Protein AF-A0A8C1TJ87-F1 (afdb_monomer_lite)

Secondary structure (DSSP, 8-state):
--HHHHHHHHHHHTT-------SSSSSSGGGPEE-SHHHHHHHTT--SPPPGGG--GGG--EESS--PPPTTSHHHHHHHHTTGGGG------S--EEEETTEEEEPP-SHHHHHH-TTS-HHHHHHHHHHHHTT-

Structure (mmCIF, N/CA/C/O backbone):
data_AF-A0A8C1TJ87-F1
#
_entry.id   AF-A0A8C1TJ87-F1
#
loop_
_atom_site.group_PDB
_atom_site.id
_atom_site.type_symbol
_atom_site.label_atom_id
_atom_site.label_alt_id
_atom_site.label_comp_id
_atom_site.label_asym_id
_atom_site.label_entity_id
_atom_site.label_seq_id
_atom_site.pdbx_PDB_ins_code
_atom_site.Cartn_x
_atom_site.Cartn_y
_atom_site.Cartn_z
_atom_site.occupancy
_atom_site.B_iso_or_equiv
_atom_site.auth_seq_id
_atom_site.auth_comp_id
_atom_site.auth_asym_id
_atom_site.auth_atom_id
_atom_site.pdbx_PDB_model_num
ATOM 1 N N . PRO A 1 1 ? -1.396 4.152 -0.123 1.00 58.91 1 PRO A N 1
ATOM 2 C CA . PRO A 1 1 ? -2.185 5.279 -0.680 1.00 58.91 1 PRO A CA 1
ATOM 3 C C . PRO A 1 1 ? -1.498 6.619 -0.401 1.00 58.91 1 PRO A C 1
ATOM 5 O O . PRO A 1 1 ? -1.146 6.873 0.749 1.00 58.91 1 PRO A O 1
ATOM 8 N N . GLY A 1 2 ? -1.298 7.443 -1.433 1.00 72.12 2 GLY A N 1
ATOM 9 C CA . GLY A 1 2 ? -0.804 8.813 -1.261 1.00 72.12 2 GLY A CA 1
ATOM 10 C C . GLY A 1 2 ? -1.782 9.659 -0.441 1.00 72.12 2 GLY A C 1
ATOM 11 O O . GLY A 1 2 ? -2.996 9.420 -0.469 1.00 72.12 2 GLY A O 1
ATOM 12 N N . ASN A 1 3 ? -1.256 10.635 0.299 1.00 83.81 3 ASN A N 1
ATOM 13 C CA . ASN A 1 3 ? -2.056 11.525 1.147 1.00 83.81 3 ASN A CA 1
ATOM 14 C C . ASN A 1 3 ? -3.066 12.332 0.310 1.00 83.81 3 ASN A C 1
ATOM 16 O O . ASN A 1 3 ? -4.202 12.563 0.723 1.00 83.81 3 ASN A O 1
ATOM 20 N N . GLU A 1 4 ? -2.661 12.694 -0.902 1.00 89.50 4 GLU A N 1
ATOM 21 C CA . GLU A 1 4 ? -3.398 13.476 -1.888 1.00 89.50 4 GLU A CA 1
ATOM 22 C C . GLU A 1 4 ? -4.645 12.729 -2.379 1.00 89.50 4 GLU A C 1
ATOM 24 O O . GLU A 1 4 ? -5.730 13.308 -2.464 1.00 89.50 4 GLU A O 1
ATOM 29 N N . CYS A 1 5 ? -4.528 11.418 -2.625 1.00 88.06 5 CYS A N 1
ATOM 30 C CA . CYS A 1 5 ? -5.652 10.579 -3.044 1.00 88.06 5 CYS A CA 1
ATOM 31 C C . CYS A 1 5 ? -6.748 10.518 -1.975 1.00 88.06 5 CYS A C 1
ATOM 33 O O . CYS A 1 5 ? -7.932 10.608 -2.297 1.00 88.06 5 CYS A O 1
ATOM 35 N N . ILE A 1 6 ? -6.360 10.384 -0.702 1.00 88.69 6 ILE A N 1
ATOM 36 C CA . ILE A 1 6 ? -7.310 10.319 0.416 1.00 88.69 6 ILE A CA 1
ATOM 37 C C . ILE A 1 6 ? -8.045 11.655 0.549 1.00 88.69 6 ILE A C 1
ATOM 39 O O . ILE A 1 6 ? -9.272 11.675 0.639 1.00 88.69 6 ILE A O 1
ATOM 43 N N . LEU A 1 7 ? -7.312 12.770 0.497 1.00 91.25 7 LEU A N 1
ATOM 44 C CA . LEU A 1 7 ? -7.895 14.109 0.560 1.00 91.25 7 LEU A CA 1
ATOM 45 C C . LEU A 1 7 ? -8.873 14.365 -0.596 1.00 91.25 7 LEU A C 1
ATOM 47 O O . LEU A 1 7 ? -9.983 14.847 -0.371 1.00 91.25 7 LEU A O 1
ATOM 51 N N . SER A 1 8 ? -8.479 14.001 -1.818 1.00 92.31 8 SER A N 1
ATOM 52 C CA . SER A 1 8 ? -9.314 14.110 -3.017 1.00 92.31 8 SER A CA 1
ATOM 53 C C . SER A 1 8 ? -10.614 13.304 -2.888 1.00 92.31 8 SER A C 1
ATOM 55 O O . SER A 1 8 ? -11.700 13.816 -3.181 1.00 92.31 8 SER A O 1
ATOM 57 N N . GLY A 1 9 ? -10.530 12.080 -2.352 1.00 90.31 9 GLY A N 1
ATOM 58 C CA . GLY A 1 9 ? -11.696 11.239 -2.075 1.00 90.31 9 GLY A CA 1
ATOM 59 C C . GLY A 1 9 ? -12.654 11.870 -1.062 1.00 90.31 9 GLY A C 1
ATOM 60 O O . GLY A 1 9 ? -13.851 11.961 -1.322 1.00 90.31 9 GLY A O 1
ATOM 61 N N . ILE A 1 10 ? -12.132 12.383 0.055 1.00 92.38 10 ILE A N 1
ATOM 62 C CA . ILE A 1 10 ? -12.945 13.040 1.093 1.00 92.38 10 ILE A CA 1
ATOM 63 C C . ILE A 1 10 ? -13.652 14.282 0.540 1.00 92.38 10 ILE A C 1
ATOM 65 O O . ILE A 1 10 ? -14.843 14.476 0.774 1.00 92.38 10 ILE A O 1
ATOM 69 N N . MET A 1 11 ? -12.938 15.125 -0.210 1.00 93.38 11 MET A N 1
ATOM 70 C CA . MET A 1 11 ? -13.520 16.330 -0.811 1.00 93.38 11 MET A CA 1
ATOM 71 C C . MET A 1 11 ? -14.640 15.987 -1.799 1.00 93.38 11 MET A C 1
ATOM 73 O O . MET A 1 11 ? -15.672 16.660 -1.809 1.00 93.38 11 MET A O 1
ATOM 77 N N . SER A 1 12 ? -14.464 14.918 -2.579 1.00 92.75 12 SER A N 1
ATOM 78 C CA . SER A 1 12 ? -15.467 14.441 -3.536 1.00 92.75 12 SER A CA 1
ATOM 79 C C . SER A 1 12 ? -16.733 13.936 -2.836 1.00 92.75 12 SER A C 1
ATOM 81 O O . SER A 1 12 ? -17.835 14.324 -3.218 1.00 92.75 12 SER A O 1
ATOM 83 N N . VAL A 1 13 ? -16.589 13.148 -1.762 1.00 92.25 13 VAL A N 1
ATOM 84 C CA . VAL A 1 13 ? -17.722 12.671 -0.940 1.00 92.25 13 VAL A CA 1
ATOM 85 C C . VAL A 1 13 ? -18.460 13.832 -0.265 1.00 92.25 13 VAL A C 1
ATOM 87 O O . VAL A 1 13 ? -19.684 13.821 -0.179 1.00 92.25 13 VAL A O 1
ATOM 90 N N . ASN A 1 14 ? -17.742 14.895 0.104 1.00 93.81 14 ASN A N 1
ATOM 91 C CA . ASN A 1 14 ? -18.322 16.137 0.626 1.00 93.81 14 ASN A CA 1
ATOM 92 C C . ASN A 1 14 ? -18.952 17.043 -0.457 1.00 93.81 14 ASN A C 1
ATOM 94 O O . ASN A 1 14 ? -19.207 18.225 -0.210 1.00 93.81 14 ASN A O 1
ATOM 98 N N . GLY A 1 15 ? -19.183 16.528 -1.669 1.00 93.94 15 GLY A N 1
ATOM 99 C CA . GLY A 1 15 ? -19.883 17.228 -2.749 1.00 93.94 15 GLY A CA 1
ATOM 100 C C . GLY A 1 15 ? -19.051 18.290 -3.472 1.00 93.94 15 GLY A C 1
ATOM 101 O O . GLY A 1 15 ? -19.606 19.112 -4.205 1.00 93.94 15 GLY A O 1
ATOM 102 N N . LYS A 1 16 ? -17.725 18.318 -3.285 1.00 96.38 16 LYS A N 1
ATOM 103 C CA . LYS A 1 16 ? -16.845 19.212 -4.050 1.00 96.38 16 LYS A CA 1
ATOM 104 C C . LYS A 1 16 ? -16.532 18.597 -5.413 1.00 96.38 16 LYS A C 1
ATOM 106 O O . LYS A 1 16 ? -16.286 17.402 -5.528 1.00 96.38 16 LYS A O 1
ATOM 111 N N . LYS A 1 17 ? -16.481 19.434 -6.452 1.00 96.00 17 LYS A N 1
ATOM 112 C CA . LYS A 1 17 ? -15.907 19.048 -7.748 1.00 96.00 17 LYS A CA 1
ATOM 113 C C . LYS A 1 17 ? -14.388 19.125 -7.639 1.00 96.00 17 LYS A C 1
ATOM 115 O O . LYS A 1 17 ? -13.855 20.210 -7.416 1.00 96.00 17 LYS A O 1
ATOM 120 N N . VAL A 1 18 ? -13.711 17.988 -7.768 1.00 96.12 18 VAL A N 1
ATOM 121 C CA . VAL A 1 18 ? -12.260 17.876 -7.577 1.00 96.12 18 VAL A CA 1
ATOM 122 C C . VAL A 1 18 ? -11.588 17.510 -8.897 1.00 96.12 18 VAL A C 1
ATOM 124 O O . VAL A 1 18 ? -12.016 16.582 -9.577 1.00 96.12 18 VAL A O 1
ATOM 127 N N . LEU A 1 19 ? -10.520 18.230 -9.245 1.00 95.25 19 LEU A N 1
ATOM 128 C CA . LEU A 1 19 ? -9.600 17.870 -10.321 1.00 95.25 19 LEU A CA 1
ATOM 129 C C . LEU A 1 19 ? -8.307 17.355 -9.684 1.00 95.25 19 LEU A C 1
ATOM 131 O O . LEU A 1 19 ? -7.635 18.099 -8.974 1.00 95.25 19 LEU A O 1
ATOM 135 N N . HIS A 1 20 ? -7.970 16.090 -9.928 1.00 93.19 20 HIS A N 1
ATOM 136 C CA . HIS A 1 20 ? -6.752 15.462 -9.422 1.00 93.19 20 HIS A CA 1
ATOM 137 C C . HIS A 1 20 ? -5.820 15.166 -10.602 1.00 93.19 20 HIS A C 1
ATOM 139 O O . HIS A 1 20 ? -6.183 14.398 -11.489 1.00 93.19 20 HIS A O 1
ATOM 145 N N . MET A 1 21 ? -4.648 15.802 -10.628 1.00 93.31 21 MET A N 1
ATOM 146 C CA . MET A 1 21 ? -3.648 15.648 -11.689 1.00 93.31 21 MET A CA 1
ATOM 147 C C . MET A 1 21 ? -2.309 15.232 -11.085 1.00 93.31 21 MET A C 1
ATOM 149 O O . MET A 1 21 ? -1.925 15.746 -10.036 1.00 93.31 21 MET A O 1
ATOM 153 N N . ASP A 1 22 ? -1.595 14.350 -11.777 1.00 92.00 22 ASP A N 1
ATOM 154 C CA . ASP A 1 22 ? -0.210 13.983 -11.480 1.00 92.00 22 ASP A CA 1
ATOM 155 C C . ASP A 1 22 ? 0.639 14.260 -12.729 1.00 92.00 22 ASP A C 1
ATOM 157 O O . ASP A 1 22 ? 0.171 14.132 -13.861 1.00 92.00 22 ASP A O 1
ATOM 161 N N . ARG A 1 23 ? 1.888 14.676 -12.521 1.00 93.00 23 ARG A N 1
ATOM 162 C CA . ARG A 1 23 ? 2.877 14.858 -13.594 1.00 93.00 23 ARG A CA 1
ATOM 163 C C . ARG A 1 23 ? 3.441 13.525 -14.083 1.00 93.00 23 ARG A C 1
ATOM 165 O O . ARG A 1 23 ? 3.971 13.452 -15.188 1.00 93.00 23 ARG A O 1
ATOM 172 N N . ASN A 1 24 ? 3.400 12.504 -13.230 1.00 88.19 24 ASN A N 1
ATOM 173 C CA . ASN A 1 24 ? 3.934 11.189 -13.524 1.00 88.19 24 ASN A CA 1
ATOM 174 C C . ASN A 1 24 ? 2.913 10.376 -14.331 1.00 88.19 24 ASN A C 1
ATOM 176 O O . ASN A 1 24 ? 1.714 10.461 -14.066 1.00 88.19 24 ASN A O 1
ATOM 180 N N . PRO A 1 25 ? 3.364 9.511 -15.255 1.00 87.75 25 PRO A N 1
ATOM 181 C CA . PRO A 1 25 ? 2.476 8.618 -15.999 1.00 87.75 25 PRO A CA 1
ATOM 182 C C . PRO A 1 25 ? 1.979 7.419 -15.165 1.00 87.75 25 PRO A C 1
ATOM 184 O O . PRO A 1 25 ? 1.406 6.483 -15.713 1.00 87.75 25 PRO A O 1
ATOM 187 N N . TYR A 1 26 ? 2.225 7.412 -13.854 1.00 87.19 26 TYR A N 1
ATOM 188 C CA . TYR A 1 26 ? 1.892 6.331 -12.932 1.00 87.19 26 TYR A CA 1
ATOM 189 C C . TYR A 1 26 ? 1.366 6.894 -11.609 1.00 87.19 26 TYR A C 1
ATOM 191 O O . TYR A 1 26 ? 1.704 8.009 -11.215 1.00 87.19 26 TYR A O 1
ATOM 199 N N . TYR A 1 27 ? 0.563 6.101 -10.900 1.00 86.56 27 TYR A N 1
ATOM 200 C CA . TYR A 1 27 ? 0.003 6.477 -9.602 1.00 86.56 27 TYR A CA 1
ATOM 201 C C . TYR A 1 27 ? 0.993 6.285 -8.446 1.00 86.56 27 TYR A C 1
ATOM 203 O O . TYR A 1 27 ? 1.896 5.451 -8.493 1.00 86.56 27 TYR A O 1
ATOM 211 N N . GLY A 1 28 ? 0.763 7.018 -7.353 1.00 83.75 28 GLY A N 1
ATOM 212 C CA . GLY A 1 28 ? 1.417 6.797 -6.058 1.00 83.75 28 GLY A CA 1
ATOM 213 C C . GLY A 1 28 ? 2.672 7.631 -5.807 1.00 83.75 28 GLY A C 1
ATOM 214 O O . GLY A 1 28 ? 3.147 7.647 -4.670 1.00 83.75 28 GLY A O 1
ATOM 215 N N . GLY A 1 29 ? 3.182 8.352 -6.812 1.00 87.75 29 GLY A N 1
ATOM 216 C CA . GLY A 1 29 ? 4.330 9.250 -6.668 1.00 87.75 29 GLY A CA 1
ATOM 217 C C . GLY A 1 29 ? 5.542 8.552 -6.041 1.00 87.75 29 GLY A C 1
ATOM 218 O O . GLY A 1 29 ? 5.996 7.513 -6.524 1.00 87.75 29 GLY A O 1
ATOM 219 N N . GLU A 1 30 ? 6.051 9.096 -4.933 1.00 86.50 30 GLU A N 1
ATOM 220 C CA . GLU A 1 30 ? 7.163 8.509 -4.161 1.00 86.50 30 GLU A CA 1
ATOM 221 C C . GLU A 1 30 ? 6.797 7.181 -3.477 1.00 86.50 30 GLU A C 1
ATOM 223 O O . GLU A 1 30 ? 7.663 6.348 -3.228 1.00 86.50 30 GLU A O 1
ATOM 228 N N . SER A 1 31 ? 5.508 6.959 -3.216 1.00 88.56 31 SER A N 1
ATOM 229 C CA . SER A 1 31 ? 4.949 5.721 -2.655 1.00 88.56 31 SER A CA 1
ATOM 230 C C . SER A 1 31 ? 4.373 4.785 -3.724 1.00 88.56 31 SER A C 1
ATOM 232 O O . SER A 1 31 ? 3.463 4.010 -3.439 1.00 88.56 31 SER A O 1
ATOM 234 N N . SER A 1 32 ? 4.848 4.897 -4.966 1.00 91.06 32 SER A N 1
ATOM 235 C CA . SER A 1 32 ? 4.387 4.064 -6.079 1.00 91.06 32 SER A CA 1
ATOM 236 C C . SER A 1 32 ? 4.758 2.592 -5.891 1.00 91.06 32 SER A C 1
ATOM 238 O O . SER A 1 32 ? 5.783 2.250 -5.293 1.00 91.06 32 SER A O 1
ATOM 240 N N . SER A 1 33 ? 3.904 1.729 -6.434 1.00 93.88 33 SER A N 1
ATOM 241 C CA . SER A 1 33 ? 4.161 0.301 -6.602 1.00 93.88 33 SER A CA 1
ATOM 242 C C . SER A 1 33 ? 4.671 0.070 -8.019 1.00 93.88 33 SER A C 1
ATOM 244 O O . SER A 1 33 ? 4.069 0.555 -8.979 1.00 93.88 33 SER A O 1
ATOM 246 N N . ILE A 1 34 ? 5.784 -0.643 -8.164 1.00 94.44 34 ILE A N 1
ATOM 247 C CA . ILE A 1 34 ? 6.412 -0.895 -9.462 1.00 94.44 34 ILE A CA 1
ATOM 248 C C . ILE A 1 34 ? 6.032 -2.285 -9.950 1.00 94.44 34 ILE A C 1
ATOM 250 O O . ILE A 1 34 ? 6.143 -3.273 -9.220 1.00 94.44 34 ILE A O 1
ATOM 254 N N . THR A 1 35 ? 5.602 -2.332 -11.206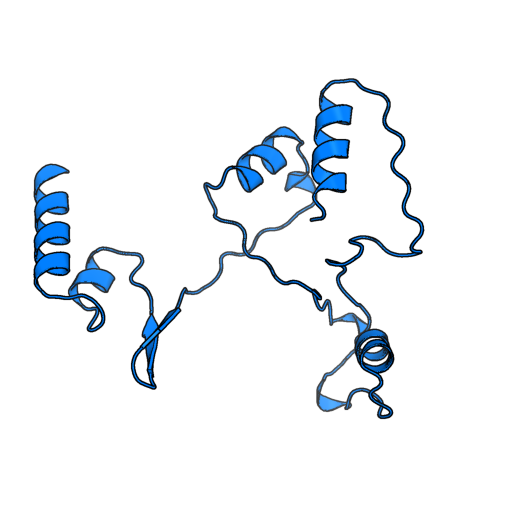 1.00 94.94 35 THR A N 1
ATOM 255 C CA . THR A 1 35 ? 5.306 -3.544 -11.961 1.00 94.94 35 THR A CA 1
ATOM 256 C C . THR A 1 35 ? 5.522 -3.255 -13.455 1.00 94.94 35 THR A C 1
ATOM 258 O O . THR A 1 35 ? 5.227 -2.138 -13.895 1.00 94.94 35 THR A O 1
ATOM 261 N N . PRO A 1 36 ? 6.032 -4.204 -14.258 1.00 95.62 36 PRO A N 1
ATOM 262 C CA . PRO A 1 36 ? 6.531 -5.521 -13.862 1.00 95.62 36 PRO A CA 1
ATOM 263 C C . PRO A 1 36 ? 7.933 -5.446 -13.222 1.00 95.62 36 PRO A C 1
ATOM 265 O O . PRO A 1 36 ? 8.531 -4.373 -13.125 1.00 95.62 36 PRO A O 1
ATOM 268 N N . LEU A 1 37 ? 8.456 -6.583 -12.757 1.00 95.56 37 LEU A N 1
ATOM 269 C CA . LEU A 1 37 ? 9.747 -6.681 -12.059 1.00 95.56 37 LEU A CA 1
ATOM 270 C C . LEU A 1 37 ? 10.932 -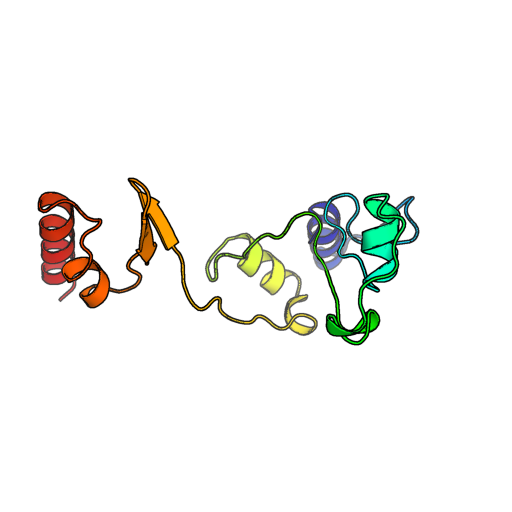6.085 -12.847 1.00 95.56 37 LEU A C 1
ATOM 272 O O . LEU A 1 37 ? 11.857 -5.535 -12.256 1.00 95.56 37 LEU A O 1
ATOM 276 N N . GLU A 1 38 ? 10.899 -6.132 -14.175 1.00 94.94 38 GLU A N 1
ATOM 277 C CA . GLU A 1 38 ? 11.924 -5.558 -15.051 1.00 94.94 38 GLU A CA 1
ATOM 278 C C . GLU A 1 38 ? 12.044 -4.032 -14.880 1.00 94.94 38 GLU A C 1
ATOM 280 O O . GLU A 1 38 ? 13.149 -3.485 -14.893 1.00 94.94 38 GLU A O 1
ATOM 285 N N . GLU A 1 39 ? 10.928 -3.331 -14.646 1.00 93.69 39 GLU A N 1
ATOM 286 C CA . GLU A 1 39 ? 10.942 -1.885 -14.382 1.00 93.69 39 GLU A CA 1
ATOM 287 C C . GLU A 1 39 ? 11.566 -1.565 -13.017 1.00 93.69 39 GLU A C 1
ATOM 289 O O . GLU A 1 39 ? 12.198 -0.518 -12.852 1.00 93.69 39 GLU A O 1
ATOM 294 N N . LEU A 1 40 ? 11.462 -2.479 -12.045 1.00 94.62 40 LEU A N 1
ATOM 295 C CA . LEU A 1 40 ? 12.141 -2.339 -10.757 1.00 94.62 40 LEU A CA 1
ATOM 296 C C . LEU A 1 40 ? 13.662 -2.399 -10.941 1.00 94.62 40 LEU A C 1
ATOM 298 O O . LEU A 1 40 ? 14.375 -1.524 -10.453 1.00 94.62 40 LEU A O 1
ATOM 302 N N . TYR A 1 41 ? 14.149 -3.390 -11.691 1.00 95.50 41 TYR A N 1
ATOM 303 C CA . TYR A 1 41 ? 15.575 -3.556 -11.991 1.00 95.50 41 TYR A CA 1
ATOM 304 C C . TYR A 1 41 ? 16.144 -2.326 -12.695 1.00 95.50 41 TYR A C 1
ATOM 306 O O . TYR A 1 41 ? 17.137 -1.748 -12.247 1.00 95.50 41 TYR A O 1
ATOM 314 N N . LYS A 1 42 ? 15.444 -1.859 -13.732 1.00 93.94 42 LYS A N 1
ATOM 315 C CA . LYS A 1 42 ? 15.791 -0.640 -14.463 1.00 93.94 42 LYS A CA 1
ATOM 316 C C . LYS A 1 42 ? 15.847 0.584 -13.551 1.00 93.94 42 LYS A C 1
ATOM 318 O O . LYS A 1 42 ? 16.782 1.376 -13.653 1.00 93.94 42 LYS A O 1
ATOM 323 N N . ARG A 1 43 ? 14.882 0.743 -12.637 1.00 91.50 43 ARG A N 1
ATOM 324 C CA . ARG A 1 43 ? 14.850 1.875 -11.698 1.00 91.50 43 ARG A CA 1
ATOM 325 C C . ARG A 1 43 ? 16.049 1.891 -10.750 1.00 91.50 43 ARG A C 1
ATOM 327 O O . ARG A 1 43 ? 16.550 2.969 -10.446 1.00 91.50 43 ARG A O 1
ATOM 334 N N . PHE A 1 44 ? 16.502 0.725 -10.294 1.00 94.19 44 PHE A N 1
ATOM 335 C CA . PHE A 1 44 ? 17.669 0.597 -9.415 1.00 94.19 44 PHE A CA 1
ATOM 336 C C . PHE A 1 44 ? 19.001 0.467 -10.172 1.00 94.19 44 PHE A C 1
ATOM 338 O O . PHE A 1 44 ? 20.039 0.278 -9.542 1.00 94.19 44 PHE A O 1
ATOM 345 N N . GLY A 1 45 ? 18.997 0.604 -11.504 1.00 93.50 45 GLY A N 1
ATOM 346 C CA . GLY A 1 45 ? 20.208 0.554 -12.325 1.00 93.50 45 GLY A CA 1
ATOM 347 C C . GLY A 1 45 ? 20.861 -0.828 -12.381 1.00 93.50 45 GLY A C 1
ATOM 348 O O . GLY A 1 45 ? 22.063 -0.923 -12.615 1.00 93.50 45 GLY A O 1
ATOM 349 N N . ILE A 1 46 ? 20.090 -1.892 -12.147 1.00 94.12 46 ILE A N 1
ATOM 350 C CA . ILE A 1 46 ? 20.571 -3.269 -12.250 1.00 94.12 46 ILE A CA 1
ATOM 351 C C . ILE A 1 46 ? 20.574 -3.637 -13.736 1.00 94.12 46 ILE A C 1
ATOM 353 O O . ILE A 1 46 ? 19.528 -3.617 -14.382 1.00 94.12 46 ILE A O 1
ATOM 357 N N . SER A 1 47 ? 21.759 -3.913 -14.283 1.00 87.00 47 SER A N 1
ATOM 358 C CA . SER A 1 47 ? 21.960 -4.175 -15.715 1.00 87.00 47 SER A CA 1
ATOM 359 C C . SER A 1 47 ? 21.377 -5.504 -16.181 1.00 87.00 47 SER A C 1
ATOM 361 O O . SER A 1 47 ? 21.018 -5.643 -17.349 1.00 87.00 47 SER A O 1
ATOM 363 N N . ASP A 1 48 ? 21.304 -6.474 -15.277 1.00 89.81 48 ASP A N 1
ATOM 364 C CA . ASP A 1 48 ? 20.839 -7.818 -15.586 1.00 89.81 48 ASP A CA 1
ATOM 365 C C . ASP A 1 48 ? 19.310 -7.857 -15.608 1.00 89.81 48 ASP A C 1
ATOM 367 O O . ASP A 1 48 ? 18.645 -7.147 -14.857 1.00 89.81 48 ASP A O 1
ATOM 371 N N . SER A 1 49 ? 18.724 -8.703 -16.452 1.00 89.31 49 SER A N 1
ATOM 372 C CA . SER A 1 49 ? 17.295 -8.997 -16.351 1.00 89.31 49 SER A CA 1
ATOM 373 C C . SER A 1 49 ? 17.003 -9.798 -15.074 1.00 89.31 49 SER A C 1
ATOM 375 O O . SER A 1 49 ? 17.870 -10.558 -14.625 1.00 89.31 49 SER A O 1
ATOM 377 N N . PRO A 1 50 ? 15.785 -9.707 -14.506 1.00 93.81 50 PRO A N 1
ATOM 378 C CA . PRO A 1 50 ? 15.383 -10.591 -13.421 1.00 93.81 50 PRO A CA 1
ATOM 379 C C . PRO A 1 50 ? 15.613 -12.065 -13.803 1.00 93.81 50 PRO A C 1
ATOM 381 O O . PRO A 1 50 ? 15.284 -12.456 -14.926 1.00 93.81 50 PRO A O 1
ATOM 384 N N . PRO A 1 51 ? 16.197 -12.890 -12.916 1.00 94.31 51 PRO A N 1
ATOM 385 C CA . PRO A 1 51 ? 16.459 -14.292 -13.220 1.00 94.31 51 PRO A CA 1
ATOM 386 C C . PRO A 1 51 ? 15.145 -15.067 -13.377 1.00 94.31 51 PRO A C 1
ATOM 388 O O . PRO A 1 51 ? 14.164 -14.779 -12.691 1.00 94.31 51 PRO A O 1
ATOM 391 N N . GLU A 1 52 ? 15.140 -16.113 -14.212 1.00 93.25 52 GLU A N 1
ATOM 392 C CA . GLU A 1 52 ? 13.941 -16.938 -14.466 1.00 93.25 52 GLU A CA 1
ATOM 393 C C . GLU A 1 52 ? 13.345 -17.554 -13.187 1.00 93.25 52 GLU A C 1
ATOM 395 O O . GLU A 1 52 ? 12.140 -17.797 -13.106 1.00 93.25 52 GLU A O 1
ATOM 400 N N . SER A 1 53 ? 14.166 -17.752 -12.151 1.00 96.00 53 SER A N 1
ATOM 401 C CA . SER A 1 53 ? 13.733 -18.241 -10.838 1.00 96.00 53 SER A CA 1
ATOM 402 C C . SER A 1 53 ? 12.753 -17.310 -10.114 1.00 96.00 53 SER A C 1
ATOM 404 O O . SER A 1 53 ? 12.043 -17.769 -9.222 1.00 96.00 53 SER A O 1
ATOM 406 N N . MET A 1 54 ? 12.677 -16.027 -10.490 1.00 94.25 54 MET A N 1
ATOM 407 C CA . MET A 1 54 ? 11.699 -15.070 -9.954 1.00 94.25 54 MET A CA 1
ATOM 408 C C . MET A 1 54 ? 10.333 -15.137 -10.655 1.00 94.25 54 MET A C 1
ATOM 410 O O . MET A 1 54 ? 9.404 -14.425 -10.265 1.00 94.25 54 MET A O 1
ATOM 414 N N . GLY A 1 55 ? 10.175 -16.013 -11.651 1.00 95.12 55 GLY A N 1
ATOM 415 C CA . GLY A 1 55 ? 8.908 -16.237 -12.335 1.00 95.12 55 GLY A CA 1
ATOM 416 C C . GLY A 1 55 ? 8.517 -15.092 -13.268 1.00 95.12 55 GLY A C 1
ATOM 417 O O . GLY A 1 55 ? 9.357 -14.455 -13.899 1.00 95.12 55 GLY A O 1
ATOM 418 N N . ARG A 1 56 ? 7.209 -14.853 -13.412 1.00 95.94 56 ARG A N 1
ATOM 419 C CA . ARG A 1 56 ? 6.679 -13.854 -14.350 1.00 95.94 56 ARG A CA 1
ATOM 420 C C . ARG A 1 56 ? 6.751 -12.462 -13.732 1.00 95.94 56 ARG A C 1
ATOM 422 O O . ARG A 1 56 ? 6.117 -12.213 -12.712 1.00 95.94 56 ARG A O 1
ATOM 429 N N . GLY A 1 57 ? 7.413 -11.517 -14.400 1.00 95.06 57 GLY A N 1
ATOM 430 C CA . GLY A 1 57 ? 7.566 -10.146 -13.898 1.00 95.06 57 GLY A CA 1
ATOM 431 C C . GLY A 1 57 ? 6.250 -9.423 -13.567 1.00 95.06 57 GLY A C 1
ATOM 432 O O . GLY A 1 57 ? 6.230 -8.598 -12.660 1.00 95.06 57 GLY A O 1
ATOM 433 N N . ARG A 1 58 ? 5.136 -9.753 -14.240 1.00 95.88 58 ARG A N 1
ATOM 434 C CA . ARG A 1 58 ? 3.806 -9.147 -13.998 1.00 95.88 58 ARG A CA 1
ATOM 435 C C . ARG A 1 58 ? 3.138 -9.574 -12.689 1.00 95.88 58 ARG A C 1
ATOM 437 O O . ARG A 1 58 ? 2.233 -8.882 -12.235 1.00 95.88 58 ARG A O 1
ATOM 444 N N . ASP A 1 59 ? 3.574 -10.680 -12.093 1.00 96.31 59 ASP A N 1
ATOM 445 C CA . ASP A 1 59 ? 3.037 -11.145 -10.808 1.00 96.31 59 ASP A CA 1
ATOM 446 C C . ASP A 1 59 ? 3.630 -10.339 -9.635 1.00 96.31 59 ASP A C 1
ATOM 448 O O . ASP A 1 59 ? 3.149 -10.407 -8.504 1.00 96.31 59 ASP A O 1
ATOM 452 N N . TRP A 1 60 ? 4.652 -9.523 -9.911 1.00 96.81 60 TRP A N 1
ATOM 453 C CA . TRP A 1 60 ? 5.293 -8.650 -8.942 1.00 96.81 60 TRP A CA 1
ATOM 454 C C . TRP A 1 60 ? 4.619 -7.282 -8.896 1.00 96.81 60 TRP A C 1
ATOM 456 O O . TRP A 1 60 ? 4.460 -6.605 -9.912 1.00 96.81 60 TRP A O 1
ATOM 466 N N . ASN A 1 61 ? 4.286 -6.857 -7.681 1.00 96.12 61 ASN A N 1
ATOM 467 C CA . ASN A 1 61 ? 3.882 -5.496 -7.352 1.00 96.12 61 ASN A CA 1
ATOM 468 C C . ASN A 1 61 ? 4.720 -5.063 -6.148 1.00 96.12 61 ASN A C 1
ATOM 470 O O 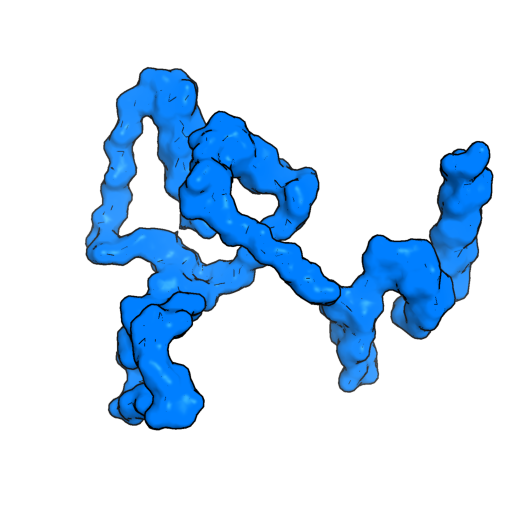. ASN A 1 61 ? 4.482 -5.524 -5.032 1.00 96.12 61 ASN A O 1
ATOM 474 N N . VAL A 1 62 ? 5.753 -4.251 -6.386 1.00 96.12 62 VAL A N 1
ATOM 475 C CA . VAL A 1 62 ? 6.733 -3.888 -5.352 1.00 96.12 62 VAL A CA 1
ATOM 476 C C . VAL A 1 62 ? 6.539 -2.441 -4.931 1.00 96.12 62 VAL A C 1
ATOM 478 O O . VAL A 1 62 ? 6.853 -1.520 -5.683 1.00 96.12 62 VAL A O 1
ATOM 481 N N . ASP A 1 63 ? 6.041 -2.243 -3.715 1.00 95.06 63 ASP A N 1
ATOM 482 C CA . ASP A 1 63 ? 5.896 -0.919 -3.114 1.00 95.06 63 ASP A CA 1
ATOM 483 C C . ASP A 1 63 ? 7.267 -0.319 -2.791 1.00 95.06 63 ASP A C 1
ATOM 485 O O . ASP A 1 63 ? 8.060 -0.920 -2.065 1.00 95.06 63 ASP A O 1
ATOM 489 N N . LEU A 1 64 ? 7.530 0.905 -3.256 1.00 93.06 64 LEU A N 1
ATOM 490 C CA . LEU A 1 64 ? 8.746 1.639 -2.882 1.00 93.06 64 LEU A CA 1
ATOM 491 C C . LEU A 1 64 ? 8.776 2.006 -1.394 1.00 93.06 64 LEU A C 1
ATOM 493 O O . LEU A 1 64 ? 9.842 2.102 -0.789 1.00 93.06 64 LEU A O 1
ATOM 497 N N . ILE A 1 65 ? 7.600 2.226 -0.801 1.00 93.69 65 ILE A N 1
ATOM 498 C CA . ILE A 1 65 ? 7.442 2.567 0.614 1.00 93.69 65 ILE A CA 1
ATOM 499 C C . ILE A 1 65 ? 6.325 1.691 1.197 1.00 93.69 65 ILE A C 1
ATOM 501 O O . ILE A 1 65 ? 5.183 2.151 1.308 1.00 93.69 65 ILE A O 1
ATOM 505 N N . PRO A 1 66 ? 6.622 0.436 1.581 1.00 93.44 66 PRO A N 1
ATOM 506 C CA . PRO A 1 66 ? 5.621 -0.457 2.150 1.00 93.44 66 PRO A CA 1
ATOM 507 C C . PRO A 1 66 ? 5.168 0.058 3.523 1.00 93.44 66 PRO A C 1
ATOM 509 O O . PRO A 1 66 ? 5.982 0.369 4.397 1.00 93.44 66 PRO A O 1
ATOM 512 N N . LYS A 1 67 ? 3.851 0.165 3.725 1.00 92.19 67 LYS A N 1
ATOM 513 C CA . LYS A 1 67 ? 3.240 0.605 4.990 1.00 92.19 67 LYS A CA 1
ATOM 514 C C . LYS A 1 67 ? 2.065 -0.296 5.345 1.00 92.19 67 LYS A C 1
ATOM 516 O O . LYS A 1 67 ? 1.184 -0.523 4.522 1.00 92.19 67 LYS A O 1
ATOM 521 N N . PHE A 1 68 ? 2.012 -0.739 6.596 1.00 92.12 68 PHE A N 1
ATOM 522 C CA . PHE A 1 68 ? 0.869 -1.483 7.117 1.00 92.12 68 PHE A CA 1
ATOM 523 C C . PHE A 1 68 ? -0.220 -0.549 7.641 1.00 92.12 68 PHE A C 1
ATOM 525 O O . PHE A 1 68 ? 0.053 0.542 8.147 1.00 92.12 68 PHE A O 1
ATOM 532 N N . LEU A 1 69 ? -1.466 -1.011 7.553 1.00 92.12 69 LEU A N 1
ATOM 533 C CA . LEU A 1 69 ? -2.622 -0.331 8.119 1.00 92.12 69 LEU A CA 1
ATOM 534 C C . LEU A 1 69 ? -2.984 -0.966 9.458 1.00 92.12 69 LEU A C 1
ATOM 536 O O . LEU A 1 69 ? -3.205 -2.171 9.553 1.00 92.12 69 LEU A O 1
ATOM 540 N N . MET A 1 70 ? -3.090 -0.139 10.494 1.00 90.50 70 MET A N 1
ATOM 541 C CA . MET A 1 70 ? -3.644 -0.575 11.774 1.00 90.50 70 MET A CA 1
ATOM 542 C C . MET A 1 70 ? -5.142 -0.832 11.600 1.00 90.50 70 MET A C 1
ATOM 544 O O . MET A 1 70 ? -5.864 0.080 11.201 1.00 90.50 70 MET A O 1
ATOM 548 N N . ALA A 1 71 ? -5.614 -2.035 11.936 1.00 89.88 71 ALA A N 1
ATOM 549 C CA . ALA A 1 71 ? -6.993 -2.466 11.671 1.00 89.88 71 ALA A CA 1
ATOM 550 C C . ALA A 1 71 ? -8.066 -1.503 12.224 1.00 89.88 71 ALA A C 1
ATOM 552 O O . ALA A 1 71 ? -9.040 -1.212 11.540 1.00 89.88 71 ALA A O 1
ATOM 553 N N . ASN A 1 72 ? -7.864 -0.946 13.425 1.00 89.44 72 ASN A N 1
ATOM 554 C CA . ASN A 1 72 ? -8.751 0.065 14.027 1.00 89.44 72 ASN A CA 1
ATOM 555 C C . ASN A 1 72 ? -8.155 1.492 13.981 1.00 89.44 72 ASN A C 1
ATOM 557 O O . ASN A 1 72 ? -8.457 2.349 14.814 1.00 89.44 72 ASN A O 1
ATOM 561 N N . GLY A 1 73 ? -7.246 1.744 13.038 1.00 91.38 73 GLY A N 1
ATOM 562 C CA . GLY A 1 73 ? -6.599 3.040 12.861 1.00 91.38 73 GLY A CA 1
ATOM 563 C C . GLY A 1 73 ? -7.522 4.078 12.222 1.00 91.38 73 GLY A C 1
ATOM 564 O O . GLY A 1 73 ? -8.468 3.746 11.508 1.00 91.38 73 GLY A O 1
ATOM 565 N N . GLN A 1 74 ? -7.211 5.361 12.428 1.00 91.88 74 GLN A N 1
ATOM 566 C CA . GLN A 1 74 ? -7.949 6.471 11.809 1.00 91.88 74 GLN A CA 1
ATOM 567 C C . GLN A 1 74 ? -7.975 6.367 10.279 1.00 91.88 74 GLN A C 1
ATOM 569 O O . GLN A 1 74 ? -9.004 6.628 9.666 1.00 91.88 74 GLN A O 1
ATOM 574 N N . LEU A 1 75 ? -6.878 5.916 9.665 1.00 90.12 75 LEU A N 1
ATOM 575 C CA . LEU A 1 75 ? -6.793 5.767 8.214 1.00 90.12 75 LEU A CA 1
ATOM 576 C C . LEU A 1 75 ? -7.805 4.747 7.665 1.00 90.12 75 LEU A C 1
ATOM 578 O O . LEU A 1 75 ? -8.476 5.035 6.681 1.00 90.12 75 LEU A O 1
ATOM 582 N N . VAL A 1 76 ? -7.983 3.597 8.324 1.00 91.81 76 VAL A N 1
ATOM 583 C CA . VAL A 1 76 ? -8.986 2.598 7.909 1.00 91.81 76 VAL A CA 1
ATOM 584 C C . VAL A 1 76 ? -10.401 3.163 8.042 1.00 91.81 76 VAL A C 1
ATOM 586 O O . VAL A 1 76 ? -11.215 2.998 7.138 1.00 91.81 76 VAL A O 1
ATOM 589 N N . LYS A 1 77 ? -10.680 3.915 9.117 1.00 91.94 77 LYS A N 1
ATOM 590 C CA . LYS A 1 77 ? -11.969 4.607 9.295 1.00 91.94 77 LYS A CA 1
ATOM 591 C C . LYS A 1 77 ? -12.238 5.621 8.181 1.00 91.94 77 LYS A C 1
ATOM 593 O O . LYS A 1 77 ? -13.360 5.696 7.691 1.00 91.94 77 LYS A O 1
ATOM 598 N N . MET A 1 78 ? -11.215 6.353 7.741 1.00 90.44 78 MET A N 1
ATOM 599 C CA . MET A 1 78 ? -11.340 7.276 6.609 1.00 90.44 78 MET A CA 1
ATOM 600 C C . MET A 1 78 ? -11.606 6.553 5.286 1.00 90.44 78 MET A C 1
ATOM 602 O O . MET A 1 78 ? -12.425 7.024 4.506 1.00 90.44 78 MET A O 1
ATOM 606 N N . LEU A 1 79 ? -10.972 5.402 5.042 1.00 90.75 79 LEU A N 1
ATOM 607 C CA . LEU A 1 79 ? -11.236 4.592 3.844 1.00 90.75 79 LEU A CA 1
ATOM 608 C C . LEU A 1 79 ? -12.657 4.010 3.826 1.00 90.75 79 LEU A C 1
ATOM 610 O O . LEU A 1 79 ? -13.251 3.869 2.758 1.00 90.75 79 LEU A O 1
ATOM 614 N N . LEU A 1 80 ? -13.202 3.666 4.998 1.00 91.12 80 LEU A N 1
ATOM 615 C CA . LEU A 1 80 ? -14.603 3.263 5.142 1.00 91.12 80 LEU A CA 1
ATOM 616 C C . LEU A 1 80 ? -15.543 4.432 4.835 1.00 91.12 80 LEU A C 1
ATOM 618 O O . LEU A 1 80 ? -16.492 4.257 4.080 1.00 91.12 80 LEU A O 1
ATOM 622 N N . TYR A 1 81 ? -15.246 5.622 5.366 1.00 90.25 81 TYR A N 1
ATOM 623 C CA . TYR A 1 81 ? -16.034 6.831 5.121 1.00 90.25 81 TYR A CA 1
ATOM 624 C C . TYR A 1 81 ? -16.093 7.212 3.637 1.00 90.25 81 TYR A C 1
ATOM 626 O O . TYR A 1 81 ? -17.141 7.624 3.151 1.00 90.25 81 TYR A O 1
ATOM 634 N N . THR A 1 82 ? -14.988 7.055 2.901 1.00 90.31 82 THR A N 1
ATOM 635 C CA . THR A 1 82 ? -14.951 7.338 1.459 1.00 90.31 82 THR A CA 1
ATOM 636 C C . THR A 1 82 ? -15.459 6.192 0.582 1.00 90.31 82 THR A C 1
ATOM 638 O O . THR A 1 82 ? -15.421 6.306 -0.640 1.00 90.31 82 THR A O 1
ATOM 641 N N . GLU A 1 83 ? -15.890 5.079 1.181 1.00 89.25 83 GLU A N 1
ATOM 642 C CA . GLU A 1 83 ? -16.331 3.849 0.510 1.00 89.25 83 GLU A CA 1
ATOM 643 C C . GLU A 1 83 ? -15.316 3.211 -0.461 1.00 89.25 83 GLU A C 1
ATOM 645 O O . GLU A 1 83 ? -15.650 2.300 -1.221 1.00 89.25 83 GLU A O 1
ATOM 650 N N . VAL A 1 84 ? -14.042 3.616 -0.410 1.00 89.38 84 VAL A N 1
ATOM 651 C CA . VAL A 1 84 ? -12.982 3.064 -1.277 1.00 89.38 84 VAL A CA 1
ATOM 652 C C . VAL A 1 84 ? -12.674 1.601 -0.933 1.00 89.38 84 VAL A C 1
ATOM 654 O O . VAL A 1 84 ? -12.170 0.854 -1.767 1.00 89.38 84 VAL A O 1
ATOM 657 N N . THR A 1 85 ? -13.038 1.156 0.272 1.00 88.00 85 THR A N 1
ATOM 658 C CA . THR A 1 85 ? -12.906 -0.245 0.711 1.00 88.00 85 THR A CA 1
ATOM 659 C C . THR A 1 85 ? -13.651 -1.250 -0.172 1.00 88.00 85 THR A C 1
ATOM 661 O O . THR A 1 85 ? -13.286 -2.416 -0.169 1.00 88.00 85 THR A O 1
ATOM 664 N N . ARG A 1 86 ? -14.625 -0.823 -0.989 1.00 88.56 86 ARG A N 1
ATOM 665 C CA . ARG A 1 86 ? -15.294 -1.693 -1.977 1.00 88.56 86 ARG A CA 1
ATOM 666 C C . ARG A 1 86 ? -14.369 -2.158 -3.113 1.00 88.56 86 ARG A C 1
ATOM 668 O O . ARG A 1 86 ? -14.709 -3.101 -3.816 1.00 88.56 86 ARG A O 1
ATOM 675 N N . TYR A 1 87 ? -13.235 -1.482 -3.303 1.00 89.19 87 TYR A N 1
ATOM 676 C CA . TYR A 1 87 ? -12.258 -1.755 -4.363 1.00 89.19 87 TYR A CA 1
ATOM 677 C C . TYR A 1 87 ? -10.926 -2.289 -3.824 1.00 89.19 87 TYR A C 1
ATOM 679 O O . TYR A 1 87 ? -9.976 -2.444 -4.588 1.00 89.19 87 TYR A O 1
ATOM 687 N N . LEU A 1 88 ? -10.825 -2.501 -2.510 1.00 89.88 88 LEU A N 1
ATOM 688 C CA . LEU A 1 88 ? -9.598 -2.909 -1.840 1.00 89.88 88 LEU A CA 1
ATOM 689 C C . LEU A 1 88 ? -9.858 -4.151 -1.000 1.00 89.88 88 LEU A C 1
ATOM 691 O O . LEU A 1 88 ? -10.671 -4.119 -0.080 1.00 89.88 88 LEU A O 1
ATOM 695 N N . ASP A 1 89 ? -9.079 -5.196 -1.252 1.00 92.19 89 ASP A N 1
ATOM 696 C CA . ASP A 1 89 ? -9.060 -6.381 -0.407 1.00 92.19 89 ASP A CA 1
ATOM 697 C C . ASP A 1 89 ? -7.923 -6.286 0.613 1.00 92.19 89 ASP A C 1
ATOM 699 O O . ASP A 1 89 ? -6.753 -6.097 0.267 1.00 92.19 89 ASP A O 1
ATOM 703 N N . PHE A 1 90 ? -8.264 -6.431 1.895 1.00 91.44 90 PHE A N 1
ATOM 704 C CA . PHE A 1 90 ? -7.286 -6.451 2.980 1.00 91.44 90 PHE A CA 1
ATOM 705 C C . PHE A 1 90 ? -7.001 -7.879 3.428 1.00 91.44 90 PHE A C 1
ATOM 707 O O . PHE A 1 90 ? -7.907 -8.644 3.756 1.00 91.44 90 PHE A O 1
ATOM 714 N N . LYS A 1 91 ? -5.713 -8.209 3.533 1.00 94.19 91 LYS A N 1
ATOM 715 C CA . LYS A 1 91 ? -5.231 -9.440 4.159 1.00 94.19 91 LYS A CA 1
ATOM 716 C C . LYS A 1 91 ? -4.559 -9.105 5.488 1.00 94.19 91 LYS A C 1
ATOM 718 O O . LYS A 1 91 ? -3.761 -8.173 5.571 1.00 94.19 91 LYS A O 1
ATOM 723 N N . VAL A 1 92 ? -4.876 -9.873 6.528 1.00 93.56 92 VAL A N 1
ATOM 724 C CA . VAL A 1 92 ? -4.253 -9.728 7.851 1.00 93.56 92 VAL A CA 1
ATOM 725 C C . VAL 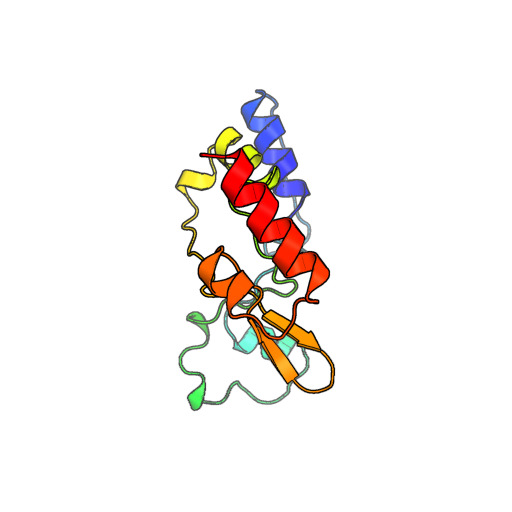A 1 92 ? -2.792 -10.178 7.789 1.00 93.56 92 VAL A C 1
ATOM 727 O O . VAL A 1 92 ? -2.476 -11.204 7.188 1.00 93.56 92 VAL A O 1
ATOM 730 N N . VAL A 1 93 ? -1.907 -9.410 8.424 1.00 92.50 93 VAL A N 1
ATOM 731 C CA . VAL A 1 93 ? -0.492 -9.767 8.592 1.00 92.50 93 VAL A CA 1
ATOM 732 C C . VAL A 1 93 ? -0.369 -10.840 9.674 1.00 92.50 93 VAL A C 1
ATOM 734 O O . VAL A 1 93 ? -0.955 -10.705 10.745 1.00 92.50 93 VAL A O 1
ATOM 737 N N . GLU A 1 94 ? 0.411 -11.889 9.419 1.00 89.62 94 GLU A N 1
ATOM 738 C CA . GLU A 1 94 ? 0.496 -13.064 10.303 1.00 89.62 94 GLU A CA 1
ATOM 739 C C . GLU A 1 94 ? 1.133 -12.778 11.670 1.00 89.62 94 GLU A C 1
ATOM 741 O O . GLU A 1 94 ? 0.819 -13.433 12.666 1.00 89.62 94 GLU A O 1
ATOM 746 N N . GLY A 1 95 ? 2.036 -11.803 11.747 1.00 88.00 95 GLY A N 1
ATOM 747 C CA . GLY A 1 95 ? 2.721 -11.500 12.992 1.00 88.00 95 GLY A CA 1
ATOM 748 C C . GLY A 1 95 ? 3.477 -10.184 12.979 1.00 88.00 95 GLY A C 1
ATOM 749 O O . GLY A 1 95 ? 3.834 -9.645 11.935 1.00 88.00 95 GLY A O 1
ATOM 750 N N . SER A 1 96 ? 3.738 -9.690 14.185 1.00 88.94 96 SER A N 1
ATOM 751 C CA . SER A 1 96 ? 4.616 -8.556 14.452 1.00 88.94 96 SER A CA 1
ATOM 752 C C . SER A 1 96 ? 5.797 -9.037 15.286 1.00 88.94 96 SER A C 1
ATOM 754 O O . SER A 1 96 ? 5.632 -9.881 16.171 1.00 88.94 96 SER A O 1
ATOM 756 N N . PHE A 1 97 ? 6.991 -8.525 15.002 1.00 91.00 97 PHE A N 1
ATOM 757 C CA . PHE A 1 97 ? 8.233 -8.984 15.613 1.00 91.00 97 PHE A CA 1
ATOM 758 C C . PHE A 1 97 ? 9.105 -7.805 16.046 1.00 91.00 97 PHE A C 1
ATOM 760 O O . PHE A 1 97 ? 9.089 -6.741 15.433 1.00 91.00 97 PHE A O 1
ATOM 767 N N . VAL A 1 98 ? 9.885 -8.006 17.107 1.00 91.94 98 VAL A N 1
ATOM 768 C CA . VAL A 1 98 ? 10.831 -7.032 17.654 1.00 91.94 98 VAL A CA 1
ATOM 769 C C . VAL A 1 98 ? 12.233 -7.628 17.698 1.00 91.94 98 VAL A C 1
ATOM 771 O O . VAL A 1 98 ? 12.427 -8.775 18.103 1.00 91.94 98 VAL A O 1
ATOM 774 N N . TYR A 1 99 ? 13.225 -6.838 17.296 1.00 89.00 99 TYR A N 1
ATOM 775 C CA . TYR A 1 99 ? 14.633 -7.202 17.396 1.00 89.00 99 TYR A CA 1
ATOM 776 C C . TYR A 1 99 ? 15.206 -6.741 18.739 1.00 89.00 99 TYR A C 1
ATOM 778 O O . TYR A 1 99 ? 15.082 -5.575 19.113 1.00 89.00 99 TYR A O 1
ATOM 786 N N . LYS A 1 100 ? 15.842 -7.653 19.478 1.00 87.50 100 LYS A N 1
ATOM 787 C CA . LYS A 1 100 ? 16.497 -7.350 20.755 1.00 87.50 100 LYS A CA 1
ATOM 788 C C . LYS A 1 100 ? 17.708 -8.257 20.951 1.00 87.50 100 LYS A C 1
ATOM 790 O O . LYS A 1 100 ? 17.571 -9.474 21.007 1.00 87.50 100 LYS A O 1
ATOM 795 N N . GLY A 1 1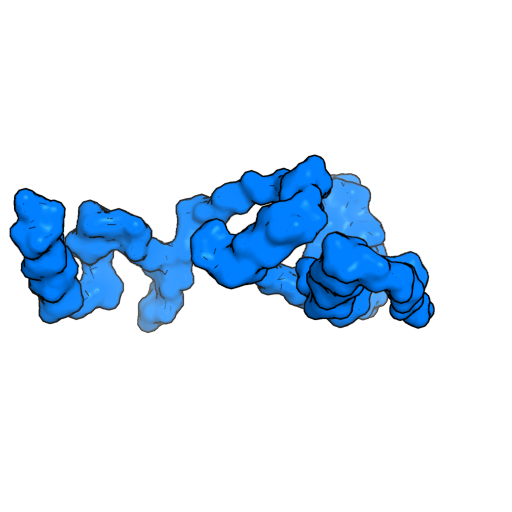01 ? 18.894 -7.665 21.097 1.00 88.88 101 GLY A N 1
ATOM 796 C CA . GLY A 1 101 ? 20.116 -8.401 21.452 1.00 88.88 101 GLY A CA 1
ATOM 797 C C . GLY A 1 101 ? 20.470 -9.535 20.482 1.00 88.88 101 GLY A C 1
ATOM 798 O O . GLY A 1 101 ? 20.683 -10.662 20.918 1.00 88.88 101 GLY A O 1
ATOM 799 N N . GLY A 1 102 ? 20.475 -9.268 19.173 1.00 93.06 102 GLY A N 1
ATOM 800 C CA . GLY A 1 102 ? 20.869 -10.262 18.164 1.00 93.06 102 GLY A CA 1
ATOM 801 C C . GLY A 1 102 ? 19.781 -11.258 17.767 1.00 93.06 102 GLY A C 1
ATOM 802 O O . GLY A 1 102 ? 20.021 -12.100 16.907 1.00 93.06 102 GLY A O 1
ATOM 803 N N . LYS A 1 103 ? 18.594 -11.194 18.379 1.00 93.31 103 LYS A N 1
ATOM 804 C CA . LYS A 1 103 ? 17.497 -12.136 18.127 1.00 93.31 103 LYS A CA 1
ATOM 805 C C . LYS A 1 103 ? 16.186 -11.410 17.848 1.00 93.31 103 LYS A C 1
ATOM 807 O O . LYS A 1 103 ? 15.942 -10.314 18.357 1.00 93.31 103 LYS A O 1
ATOM 812 N N . ILE A 1 104 ? 15.348 -12.049 17.041 1.00 91.38 104 ILE A N 1
ATOM 813 C CA . ILE A 1 104 ? 13.998 -11.600 16.702 1.00 91.38 104 ILE A CA 1
ATOM 814 C C . ILE A 1 104 ? 13.009 -12.341 17.601 1.00 91.38 104 ILE A C 1
ATOM 816 O O . ILE A 1 104 ? 13.116 -13.551 17.790 1.00 91.38 104 ILE A O 1
ATOM 820 N N . TYR A 1 105 ? 12.040 -11.616 18.145 1.00 88.38 105 TYR A N 1
ATOM 821 C CA . TYR A 1 105 ? 11.002 -12.163 19.010 1.00 88.38 105 TYR A CA 1
ATOM 822 C C . TYR A 1 105 ? 9.632 -11.721 18.523 1.00 88.38 105 TYR A C 1
ATOM 824 O O . TYR A 1 105 ? 9.461 -10.567 18.133 1.00 88.38 105 TYR A O 1
ATOM 832 N N . LYS A 1 106 ? 8.637 -12.607 18.589 1.00 86.75 106 LYS A N 1
ATOM 833 C CA . LYS A 1 106 ? 7.249 -12.235 18.308 1.00 86.75 106 LYS A CA 1
ATOM 834 C C . LYS A 1 106 ? 6.768 -11.233 19.361 1.00 86.75 106 LYS A C 1
ATOM 836 O O . LYS A 1 106 ? 6.972 -11.439 20.560 1.00 86.75 106 LYS A O 1
ATOM 841 N N . VAL A 1 107 ? 6.143 -10.150 18.912 1.00 85.94 107 VAL A N 1
ATOM 842 C CA . VAL A 1 107 ? 5.428 -9.227 19.791 1.00 85.94 107 VAL A CA 1
ATOM 843 C C . VAL A 1 107 ? 4.146 -9.933 20.230 1.00 85.94 107 VAL A C 1
ATOM 845 O O . VAL A 1 107 ? 3.368 -10.347 19.368 1.00 85.94 107 VAL A O 1
ATOM 848 N N . PRO A 1 108 ? 3.926 -10.116 21.540 1.00 84.19 108 PRO A N 1
ATOM 849 C CA . PRO A 1 108 ? 2.740 -10.804 22.017 1.00 84.19 108 PRO A CA 1
ATOM 850 C C . PRO A 1 108 ? 1.488 -9.998 21.667 1.00 84.19 108 PRO A C 1
ATOM 852 O O . PRO A 1 108 ? 1.416 -8.798 21.929 1.00 84.19 108 PRO A O 1
ATOM 855 N N . SER A 1 109 ? 0.516 -10.681 21.072 1.00 77.44 109 SER A N 1
ATOM 856 C CA . SER A 1 109 ? -0.760 -10.110 20.625 1.00 77.44 109 SER A CA 1
ATOM 857 C C . SER A 1 109 ? -1.950 -10.583 21.463 1.00 77.44 109 SER A C 1
ATOM 859 O O . SER A 1 109 ? -3.045 -10.037 21.359 1.00 77.44 109 SER A O 1
ATOM 861 N N . THR A 1 110 ? -1.721 -11.572 22.329 1.00 78.62 110 THR A N 1
ATOM 862 C CA . THR A 1 110 ? -2.694 -12.129 23.271 1.00 78.62 110 THR A CA 1
ATOM 863 C C . THR A 1 110 ? -2.083 -12.245 24.666 1.00 78.62 110 THR A C 1
ATOM 865 O O . THR A 1 110 ? -0.861 -12.235 24.837 1.00 78.62 110 THR A O 1
ATOM 868 N N . GLU A 1 111 ? -2.928 -12.376 25.686 1.00 74.50 111 GLU A N 1
ATOM 869 C CA . GLU A 1 111 ? -2.485 -12.533 27.077 1.00 74.50 111 GLU A CA 1
ATOM 870 C C . GLU A 1 111 ? -1.626 -13.788 27.277 1.00 74.50 111 GLU A C 1
ATOM 872 O O . GLU A 1 111 ? -0.591 -13.742 27.946 1.00 74.50 111 GLU A O 1
ATOM 877 N N . THR A 1 112 ? -2.020 -14.903 26.658 1.00 79.25 112 THR A N 1
ATOM 878 C CA . THR A 1 112 ? -1.288 -16.174 26.708 1.00 79.25 112 THR A CA 1
ATOM 879 C C . THR A 1 112 ? 0.105 -16.035 26.100 1.00 79.25 112 THR A C 1
ATOM 881 O O . THR A 1 112 ? 1.091 -16.448 26.717 1.00 79.25 112 THR A O 1
ATOM 884 N N . GLU A 1 113 ? 0.219 -15.369 24.947 1.00 78.69 113 GLU A N 1
ATOM 885 C CA . GLU A 1 113 ? 1.511 -15.043 24.338 1.00 78.69 113 GLU A CA 1
ATOM 886 C C . GLU A 1 113 ? 2.337 -14.100 25.218 1.00 78.69 113 GLU A C 1
ATOM 888 O O . GLU A 1 113 ? 3.548 -14.282 25.349 1.00 78.69 113 GLU A O 1
ATOM 893 N N . ALA A 1 114 ? 1.711 -13.109 25.858 1.00 77.31 114 ALA A N 1
ATOM 894 C CA . ALA A 1 114 ? 2.419 -12.145 26.695 1.00 77.31 114 ALA A CA 1
ATOM 895 C C . ALA A 1 114 ? 3.028 -12.802 27.940 1.00 77.31 114 ALA A C 1
ATOM 897 O O . ALA A 1 114 ? 4.184 -12.532 28.285 1.00 77.31 114 ALA A O 1
ATOM 898 N N . LEU A 1 115 ? 2.291 -13.716 28.575 1.00 73.25 115 LEU A N 1
ATOM 899 C CA . LEU A 1 115 ? 2.766 -14.482 29.725 1.00 73.25 115 LEU A CA 1
ATOM 900 C C . LEU A 1 115 ? 3.936 -15.406 29.352 1.00 73.25 115 LEU A C 1
ATOM 902 O O . LEU A 1 115 ? 4.936 -15.449 30.082 1.00 73.25 115 LEU A O 1
ATOM 906 N N . ALA A 1 116 ? 3.846 -16.067 28.194 1.00 74.19 116 ALA A N 1
ATOM 907 C CA . ALA A 1 116 ? 4.890 -16.936 27.654 1.00 74.19 116 ALA A CA 1
ATOM 908 C C . ALA A 1 116 ? 6.107 -16.166 27.100 1.00 74.19 116 ALA A C 1
ATOM 910 O O . ALA A 1 116 ? 7.208 -16.713 27.040 1.00 74.19 116 ALA A O 1
ATOM 911 N N . SER A 1 117 ? 5.947 -14.892 26.723 1.00 71.50 117 SER A N 1
ATOM 912 C CA . SER A 1 117 ? 7.004 -14.114 26.064 1.00 71.50 117 SER A CA 1
ATOM 913 C C . SER A 1 117 ? 8.226 -13.895 26.966 1.00 71.50 117 SER A C 1
ATOM 915 O O . SER A 1 117 ? 8.112 -13.441 28.104 1.00 71.50 117 SER A O 1
ATOM 917 N N . SER A 1 118 ? 9.431 -14.173 26.470 1.00 65.38 118 SER A N 1
ATOM 918 C CA . SER A 1 118 ? 10.697 -13.897 27.179 1.00 65.38 118 SER A CA 1
ATOM 919 C C . SER A 1 118 ? 11.162 -12.439 27.048 1.00 65.38 118 SER A C 1
ATOM 921 O O . SER A 1 118 ? 12.125 -12.018 27.685 1.00 65.38 118 SER A O 1
ATOM 923 N N . THR A 1 119 ? 10.473 -11.648 26.226 1.00 61.16 119 THR A N 1
ATOM 924 C CA . THR A 1 119 ? 10.797 -10.250 25.918 1.00 61.16 119 THR A CA 1
ATOM 925 C C . THR A 1 119 ? 10.303 -9.250 26.955 1.00 61.16 119 THR A C 1
ATOM 927 O O . THR A 1 119 ? 10.845 -8.143 27.034 1.00 61.16 119 THR A O 1
ATOM 930 N N . SER A 1 120 ? 9.308 -9.626 27.758 1.00 63.25 120 SER A N 1
ATOM 931 C CA . SER A 1 120 ? 8.682 -8.755 28.753 1.00 63.25 120 SER A CA 1
ATOM 932 C C . SER A 1 120 ? 9.311 -8.942 30.136 1.00 63.25 120 SER A C 1
ATOM 934 O O . SER A 1 120 ? 9.457 -10.072 30.600 1.00 63.25 120 SER A O 1
ATOM 936 N N . SER A 1 121 ? 9.653 -7.836 30.811 1.00 64.25 121 SER A N 1
ATOM 937 C CA . SER A 1 121 ? 10.101 -7.861 32.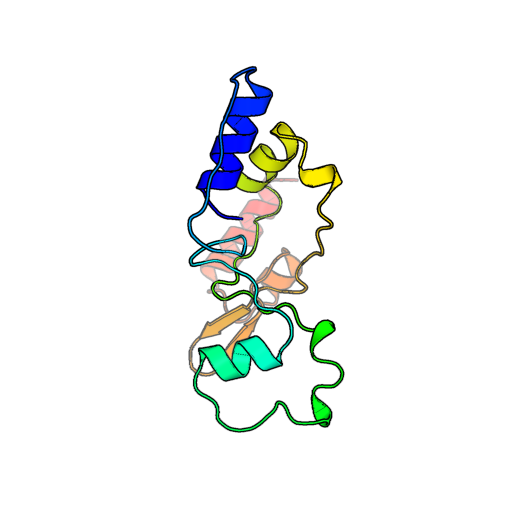216 1.00 64.25 121 SER A CA 1
ATOM 938 C C . SER A 1 121 ? 9.008 -8.427 33.129 1.00 64.25 121 SER A C 1
ATOM 940 O O . SER A 1 121 ? 7.818 -8.301 32.822 1.00 64.25 121 SER A O 1
ATOM 942 N N . TYR A 1 122 ? 9.402 -9.009 34.264 1.00 61.28 122 TYR A N 1
ATOM 943 C CA . TYR A 1 122 ? 8.487 -9.562 35.264 1.00 61.28 122 TYR A CA 1
ATOM 944 C C . TYR A 1 122 ? 7.409 -8.551 35.692 1.00 61.28 122 TYR A C 1
ATOM 946 O O . TYR A 1 122 ? 6.230 -8.898 35.718 1.00 61.28 122 TYR A O 1
ATOM 954 N N . ASP A 1 123 ? 7.775 -7.283 35.899 1.00 61.78 123 ASP A N 1
ATOM 955 C CA . ASP A 1 123 ? 6.835 -6.228 36.312 1.00 61.78 123 ASP A CA 1
ATOM 956 C C . ASP A 1 123 ? 5.750 -5.960 35.264 1.00 61.78 123 ASP A C 1
ATOM 958 O O . ASP A 1 123 ? 4.575 -5.799 35.594 1.00 61.78 123 ASP A O 1
ATOM 962 N N . LYS A 1 124 ? 6.114 -6.003 33.974 1.00 61.66 124 LYS A N 1
ATOM 963 C CA . LYS A 1 124 ? 5.148 -5.868 32.873 1.00 61.66 124 LYS A CA 1
ATOM 964 C C . LYS A 1 124 ? 4.207 -7.067 32.819 1.00 61.66 124 LYS A C 1
ATOM 966 O O . LYS A 1 124 ? 3.016 -6.896 32.587 1.00 61.66 124 LYS A O 1
ATOM 971 N N . LYS A 1 125 ? 4.717 -8.274 33.083 1.00 63.69 125 LYS A N 1
ATOM 972 C CA . LYS A 1 125 ? 3.885 -9.482 33.177 1.00 63.69 125 LYS A CA 1
ATOM 973 C C . LYS A 1 125 ? 2.944 -9.439 34.382 1.00 63.69 125 LYS A C 1
ATOM 975 O O . LYS A 1 125 ? 1.824 -9.922 34.271 1.00 63.69 125 LYS A O 1
ATOM 980 N N . LYS A 1 126 ? 3.372 -8.862 35.510 1.00 60.12 126 LYS A N 1
ATOM 981 C CA . LYS A 1 126 ? 2.533 -8.669 36.700 1.00 60.12 126 LYS A CA 1
ATOM 982 C C . LYS A 1 126 ? 1.399 -7.671 36.430 1.00 60.12 126 LYS A C 1
ATOM 984 O O . LYS A 1 126 ? 0.248 -8.007 36.675 1.00 60.12 126 LYS A O 1
ATOM 989 N N . CYS A 1 127 ? 1.703 -6.526 35.818 1.00 56.97 127 CYS A N 1
ATOM 990 C CA . CYS A 1 127 ? 0.703 -5.530 35.416 1.00 56.97 127 CYS A CA 1
ATOM 991 C C . CYS A 1 127 ? -0.337 -6.102 34.432 1.00 56.97 127 CYS A C 1
ATOM 993 O O . CYS A 1 127 ? -1.535 -5.897 34.607 1.00 56.97 127 CYS A O 1
ATOM 995 N N . LEU A 1 128 ? 0.092 -6.906 33.448 1.00 59.69 128 LEU A N 1
ATOM 996 C CA . LEU A 1 128 ? -0.828 -7.582 32.522 1.00 59.69 128 LEU A CA 1
ATOM 997 C C . LEU A 1 128 ? -1.771 -8.573 33.229 1.00 59.69 128 LEU A C 1
ATOM 999 O O . LEU A 1 128 ? -2.926 -8.701 32.833 1.00 59.69 128 LEU A O 1
ATOM 1003 N N . ARG A 1 129 ? -1.311 -9.248 34.292 1.00 58.72 129 ARG A N 1
ATOM 1004 C CA . ARG A 1 129 ? -2.169 -10.121 35.114 1.00 58.72 129 ARG A CA 1
ATOM 1005 C C . ARG A 1 129 ? -3.172 -9.325 35.951 1.00 58.72 129 ARG A C 1
ATOM 1007 O O . ARG A 1 129 ? -4.293 -9.781 36.123 1.00 58.72 129 ARG A O 1
ATOM 1014 N N . GLU A 1 130 ? -2.788 -8.158 36.463 1.00 55.16 130 GLU A N 1
ATOM 1015 C CA . GLU A 1 130 ? -3.677 -7.295 37.256 1.00 55.16 130 GLU A CA 1
ATOM 1016 C C . GLU A 1 130 ? -4.806 -6.693 36.398 1.00 55.16 130 GLU A C 1
ATOM 1018 O O . GLU A 1 130 ? -5.959 -6.684 36.828 1.00 55.16 130 GLU A O 1
ATOM 1023 N N . ILE A 1 131 ? -4.520 -6.301 35.149 1.00 56.31 131 ILE A N 1
ATOM 1024 C CA . ILE A 1 131 ? -5.544 -5.836 34.192 1.00 56.31 131 ILE A CA 1
ATOM 1025 C C . ILE A 1 131 ? -6.581 -6.940 33.897 1.00 56.31 131 ILE A C 1
ATOM 1027 O O . ILE A 1 131 ? -7.775 -6.646 33.815 1.00 56.31 131 ILE A O 1
ATOM 1031 N N . HIS A 1 132 ? -6.156 -8.208 33.810 1.00 51.19 132 HIS A N 1
ATOM 1032 C CA . HIS A 1 132 ? -7.048 -9.359 33.600 1.00 51.19 132 HIS A CA 1
ATOM 1033 C C . HIS A 1 132 ? -8.021 -9.593 34.767 1.00 51.19 132 HIS A C 1
ATOM 1035 O O . HIS A 1 132 ? -9.173 -9.962 34.554 1.00 51.19 132 HIS A O 1
ATOM 1041 N N . VAL A 1 133 ? -7.579 -9.384 36.012 1.00 50.44 133 VAL A N 1
ATOM 1042 C CA . VAL A 1 133 ? -8.446 -9.551 37.195 1.00 50.44 133 VAL A CA 1
ATOM 1043 C C . VAL A 1 133 ? -9.471 -8.421 37.291 1.00 50.44 133 VAL A C 1
ATOM 1045 O O . VAL A 1 133 ? -10.568 -8.639 37.782 1.00 50.44 133 VAL A O 1
ATOM 1048 N N . SER A 1 134 ? -9.139 -7.233 36.784 1.00 41.97 134 SER A N 1
ATOM 1049 C CA . SER A 1 134 ? -10.012 -6.057 36.842 1.00 41.97 134 SER A CA 1
ATOM 1050 C C . SER A 1 134 ? -11.069 -5.989 35.727 1.00 41.97 134 SER A C 1
ATOM 1052 O O . SER A 1 134 ? -11.905 -5.089 35.753 1.00 41.97 134 SER A O 1
ATOM 1054 N N . THR A 1 135 ? -11.001 -6.876 34.728 1.00 43.28 135 THR A N 1
ATOM 1055 C CA . THR A 1 135 ? -11.912 -6.928 33.564 1.00 43.28 135 THR A CA 1
ATOM 1056 C C . THR A 1 135 ? -12.840 -8.150 33.563 1.00 43.28 135 THR A C 1
ATOM 1058 O O . THR A 1 135 ? -13.623 -8.316 32.626 1.00 43.28 135 THR A O 1
ATOM 1061 N N . LYS A 1 136 ? -12.782 -8.977 34.613 1.00 41.62 136 LYS A N 1
ATOM 1062 C CA . LYS A 1 136 ? -13.784 -9.997 34.948 1.00 41.62 136 LYS A CA 1
ATOM 1063 C C . LYS A 1 136 ? -14.678 -9.493 36.070 1.00 41.62 136 LYS A C 1
ATOM 1065 O O . LYS A 1 136 ? -15.877 -9.835 36.024 1.00 41.62 136 LYS A O 1
#

Organism: Cyprinus carpio (NCBI:txid7962)

Sequence (136 aa):
PGNECILSGIMSVNGKKVLHMDRNPYYGGESSSITPLEELYKRFGISDSPPESMGRGRDWNVDLIPKFLMANGQLVKMLLYTEVTRYLDFKVVEGSFVYKGGKIYKVPSTETEALASSTSSYDKKKCLREIHVSTK

Radius of gyration: 21.57 Å; chains: 1; bounding box: 42×38×54 Å

Foldseek 3Di:
DDPLVLVQLVCVLVVDDDDDDDPDPAPDVQFAWDFQPQVVCVVVVNPDGDDCVVPDSRVGTHTNDDDDDDPPDPVVVSCVVSVVVVVDDDDDDPFDWDDDDNDIFTDDPDLVCVCVGPPDDPVRNVVSVVVVVVVD

pLDDT: mean 85.38, std 13.16, range [41.62, 96.81]

InterPro domains:
  IPR000806 Rab GDI protein [PR00892] (4-16)
  IPR000806 Rab GDI protein [PR00892] (64-77)
  IPR000806 Rab GDI protein [PR00892] (114-129)
  IPR018203 GDP dissociation inhibitor [PF00996] (3-129)
  IPR018203 GDP dissociation inhibitor [PR00891] (12-29)
  IPR018203 GDP dissociation inhibitor [PR00891] (58-75)
  IPR018203 GDP dissociation inhibitor [PR00891] (75-91)
  IPR018203 GDP dissociation inhibitor [PTHR11787] (3-129)
  IPR036188 FAD/NAD(P)-binding domain superfamily [G3DSA:3.50.50.60] (2-46)
  IPR036188 FAD/NAD(P)-binding domain superfamily [SSF51905] (11-127)